Protein AF-A0A836WYG4-F1 (afdb_monomer_lite)

Sequence (163 aa):
AHMEAALPSGMEFEPRWDDALLALQGPAAAAVMARLAPGSEKLLFMTSQGSQIGGVACHVSRAGYTGEDGFEISIPSDAADAFARRLQVQERLTKQIADSLNEILQPIGVGVVIEALHLCMCMRGVAKQNSYTTTSAMLGSFKSDARTRSEFLSLIPPQGTRR

Secondary structure (DSSP, 8-state):
-TTGGGPPTT------TTEEEEEEESTTHHHHHHHHSTTGGGPPTT-EEEEEETTEEEEEEEE-SSSS-EEEEEEEHHHHHHHHHHH--HHHHHHHHHHHHHHHH--SEEEEEEEEE-HHHHSSSS--TT-EEEEEEEEEHHHH-HHHHHHHHHTSPPTT---

Structure (mmCIF, N/CA/C/O backbone):
data_AF-A0A836WYG4-F1
#
_entry.id   AF-A0A836WYG4-F1
#
loop_
_atom_site.group_PDB
_atom_site.id
_atom_site.type_symbol
_atom_site.label_atom_id
_atom_site.label_alt_id
_atom_site.label_comp_id
_atom_site.label_asym_id
_atom_site.label_entity_id
_atom_site.label_seq_id
_atom_site.pdbx_PDB_ins_code
_atom_site.Cartn_x
_atom_site.Cartn_y
_atom_site.Cartn_z
_atom_site.occupancy
_atom_site.B_iso_or_equiv
_atom_site.auth_seq_id
_atom_site.auth_comp_id
_atom_site.auth_asym_id
_atom_site.auth_atom_id
_atom_site.pdbx_PDB_model_num
ATOM 1 N N . ALA A 1 1 ? -18.060 -4.389 30.483 1.00 59.03 1 ALA A N 1
ATOM 2 C CA . ALA A 1 1 ? -16.722 -4.662 31.088 1.00 59.03 1 ALA A CA 1
ATOM 3 C C . ALA A 1 1 ? -16.307 -3.490 31.990 1.00 59.03 1 ALA A C 1
ATOM 5 O O . ALA A 1 1 ? -16.906 -2.436 31.859 1.00 59.03 1 ALA A O 1
ATOM 6 N N . HIS A 1 2 ? -15.329 -3.635 32.901 1.00 72.25 2 HIS A N 1
ATOM 7 C CA . HIS A 1 2 ? -14.935 -2.617 33.911 1.00 72.25 2 HIS A CA 1
ATOM 8 C C . HIS A 1 2 ? -14.829 -1.166 33.383 1.00 72.25 2 HIS A C 1
ATOM 10 O O . HIS A 1 2 ? -15.185 -0.236 34.097 1.00 72.25 2 HIS A O 1
ATOM 16 N N . MET A 1 3 ? -14.415 -0.984 32.124 1.00 64.50 3 MET A N 1
ATOM 17 C CA . MET A 1 3 ? -14.338 0.321 31.458 1.00 64.50 3 MET A CA 1
ATOM 18 C C . MET A 1 3 ? -15.695 1.006 31.255 1.00 64.50 3 MET A C 1
ATOM 20 O O . MET A 1 3 ? -15.809 2.178 31.581 1.00 64.50 3 MET A O 1
ATOM 24 N N . GLU A 1 4 ? -16.725 0.303 30.770 1.00 72.00 4 GLU A N 1
ATOM 25 C CA . GLU A 1 4 ? -18.062 0.888 30.536 1.00 72.00 4 GLU A CA 1
ATOM 26 C C . GLU A 1 4 ? -18.706 1.370 31.837 1.00 72.00 4 GLU A C 1
ATOM 28 O O . GLU A 1 4 ? -19.344 2.416 31.877 1.00 72.00 4 GLU A O 1
ATOM 33 N N . ALA A 1 5 ? -18.487 0.625 32.923 1.00 76.31 5 ALA A N 1
ATOM 34 C CA . ALA A 1 5 ? -18.986 0.970 34.250 1.00 76.31 5 ALA A CA 1
ATOM 35 C C . ALA A 1 5 ? -18.270 2.186 34.871 1.00 76.31 5 ALA A C 1
ATOM 37 O O . ALA A 1 5 ? -18.762 2.745 35.848 1.00 76.31 5 ALA A O 1
ATOM 38 N N . ALA A 1 6 ? -17.113 2.575 34.326 1.00 83.25 6 ALA A N 1
ATOM 39 C CA . ALA A 1 6 ? -16.296 3.691 34.794 1.00 83.25 6 ALA A CA 1
ATOM 40 C C . ALA A 1 6 ? -16.400 4.937 33.892 1.00 83.25 6 ALA A C 1
ATOM 42 O O . ALA A 1 6 ? -15.689 5.916 34.126 1.00 83.25 6 ALA A O 1
ATOM 43 N N . LEU A 1 7 ? -17.256 4.916 32.862 1.00 80.12 7 LEU A N 1
ATOM 44 C CA . LEU A 1 7 ? -17.426 6.056 31.962 1.00 80.12 7 LEU A CA 1
ATOM 45 C C . LEU A 1 7 ? -18.115 7.227 32.687 1.00 80.12 7 LEU A C 1
ATOM 47 O O . LEU A 1 7 ? -19.107 7.017 33.391 1.00 80.12 7 LEU A O 1
ATOM 51 N N . PRO A 1 8 ? -17.636 8.471 32.507 1.00 85.62 8 PRO A N 1
ATOM 52 C CA . PRO A 1 8 ? -18.334 9.659 32.988 1.00 85.62 8 PRO A CA 1
ATOM 53 C C . PRO A 1 8 ? -19.743 9.774 32.388 1.00 85.62 8 PRO A C 1
ATOM 55 O O . PRO A 1 8 ? -19.986 9.341 31.260 1.00 85.62 8 PRO A O 1
ATOM 58 N N . SER A 1 9 ? -20.672 10.420 33.101 1.00 84.44 9 SER A N 1
ATOM 59 C CA . SER A 1 9 ? -22.022 10.639 32.566 1.00 84.44 9 SER A CA 1
ATOM 60 C C . SER A 1 9 ? -21.971 11.453 31.268 1.00 84.44 9 SER A C 1
ATOM 62 O O . SER A 1 9 ? -21.366 12.526 31.245 1.00 84.44 9 SER A O 1
ATOM 64 N N . GLY A 1 10 ? -22.640 10.971 30.220 1.00 83.25 10 GLY A N 1
ATOM 65 C CA . GLY A 1 10 ? -22.656 11.609 28.898 1.00 83.25 10 GLY A CA 1
ATOM 66 C C . GLY A 1 10 ? -21.581 11.101 27.933 1.00 83.25 10 GLY A C 1
ATOM 67 O O . GLY A 1 10 ? -21.493 11.609 26.820 1.00 83.25 10 GLY A O 1
ATOM 68 N N . MET A 1 11 ? -20.781 10.109 28.331 1.00 79.50 11 MET A N 1
ATOM 69 C CA . MET A 1 11 ? -19.877 9.395 27.434 1.00 79.50 11 MET A CA 1
ATOM 70 C C . MET A 1 11 ? -20.516 8.078 26.986 1.00 79.50 11 MET A C 1
ATOM 72 O O . MET A 1 11 ? -20.896 7.252 27.814 1.00 79.50 11 MET A O 1
ATOM 76 N N . GLU A 1 12 ? -20.611 7.882 25.674 1.00 78.56 12 GLU A N 1
ATOM 77 C CA . GLU A 1 12 ? -21.042 6.621 25.073 1.00 78.56 12 GLU A CA 1
ATOM 78 C C . GLU A 1 12 ? -19.825 5.788 24.669 1.00 78.56 12 GLU A C 1
ATOM 80 O O . GLU A 1 12 ? -18.824 6.312 24.177 1.00 78.56 12 GLU A O 1
ATOM 85 N N . PHE A 1 13 ? -19.915 4.478 24.883 1.00 79.88 13 PHE A N 1
ATOM 86 C CA . PHE A 1 13 ? -18.926 3.520 24.412 1.00 79.88 13 PHE A CA 1
ATOM 87 C C . PHE A 1 13 ? -19.544 2.693 23.296 1.00 79.88 13 PHE A C 1
ATOM 89 O O . PHE A 1 13 ? -20.483 1.934 23.521 1.00 79.88 13 PHE A O 1
ATOM 96 N N . GLU A 1 14 ? -19.010 2.865 22.091 1.00 78.50 14 GLU A N 1
ATOM 97 C CA . GLU A 1 14 ? -19.401 2.102 20.913 1.00 78.50 14 GLU A CA 1
ATOM 98 C C . GLU A 1 14 ? -18.290 1.088 20.594 1.00 78.50 14 GLU A C 1
ATOM 100 O O . GLU A 1 14 ? -17.263 1.448 20.010 1.00 78.50 14 GLU A O 1
ATOM 105 N N . PRO A 1 15 ? -18.443 -0.182 20.997 1.00 75.75 15 PRO A N 1
ATOM 106 C CA . PRO A 1 15 ? -17.480 -1.207 20.640 1.00 75.75 15 PRO A CA 1
ATOM 107 C C . PRO A 1 15 ? -17.527 -1.521 19.139 1.00 75.75 15 PRO A C 1
ATOM 109 O O . PRO A 1 15 ? -18.577 -1.860 18.601 1.00 75.75 15 PRO A O 1
ATOM 112 N N . ARG A 1 16 ? -16.363 -1.496 18.481 1.00 73.12 16 ARG A N 1
ATOM 113 C CA . ARG A 1 16 ? -16.189 -1.854 17.061 1.00 73.12 16 ARG A CA 1
ATOM 114 C C . ARG A 1 16 ? -15.306 -3.090 16.908 1.00 73.12 16 ARG A C 1
ATOM 116 O O . ARG A 1 16 ? -14.217 -3.037 16.347 1.00 73.12 16 ARG A O 1
ATOM 123 N N . TRP A 1 17 ? -15.750 -4.206 17.482 1.00 75.94 17 TRP A N 1
ATOM 124 C CA . TRP A 1 17 ? -14.970 -5.451 17.514 1.00 75.94 17 TRP A CA 1
ATOM 125 C C . TRP A 1 17 ? -14.848 -6.136 16.150 1.00 75.94 17 TRP A C 1
ATOM 127 O O . TRP A 1 17 ? -13.872 -6.846 15.909 1.00 75.94 17 TRP A O 1
ATOM 137 N N . ASP A 1 18 ? -15.822 -5.901 15.271 1.00 78.38 18 ASP A N 1
ATOM 138 C CA . ASP A 1 18 ? -15.918 -6.546 13.960 1.00 78.38 18 ASP A CA 1
ATOM 139 C C . ASP A 1 18 ? -15.225 -5.751 12.846 1.00 78.38 18 ASP A C 1
ATOM 141 O O . ASP A 1 18 ? -15.201 -6.192 11.694 1.00 78.38 18 ASP A O 1
ATOM 145 N N . ASP A 1 19 ? -14.633 -4.602 13.173 1.00 80.56 19 ASP A N 1
ATOM 146 C CA . ASP A 1 19 ? -13.860 -3.818 12.220 1.00 80.56 19 ASP A CA 1
ATOM 147 C C . ASP A 1 19 ? -12.451 -4.415 12.038 1.00 80.56 19 ASP A C 1
ATOM 149 O O . ASP A 1 19 ? -11.768 -4.868 12.964 1.00 80.56 19 ASP A O 1
ATOM 153 N N . ALA A 1 20 ? -11.968 -4.384 10.802 1.00 77.19 20 ALA A N 1
ATOM 154 C CA . ALA A 1 20 ? -10.558 -4.510 10.498 1.00 77.19 20 ALA A CA 1
ATOM 155 C C . ALA A 1 20 ? -9.870 -3.146 10.618 1.00 77.19 20 ALA A C 1
ATOM 157 O O . ALA A 1 20 ? -10.386 -2.134 10.152 1.00 77.19 20 ALA A O 1
ATOM 158 N N . LEU A 1 21 ? -8.660 -3.141 11.175 1.00 80.00 21 LEU A N 1
ATOM 159 C CA . LEU A 1 21 ? -7.808 -1.958 11.233 1.00 80.00 21 LEU A CA 1
ATOM 160 C C . LEU A 1 21 ? -6.705 -2.064 10.183 1.00 80.00 21 LEU A C 1
ATOM 162 O O . LEU A 1 21 ? -5.974 -3.057 10.139 1.00 80.00 21 LEU A O 1
ATOM 166 N N . LEU A 1 22 ? -6.572 -1.029 9.356 1.00 77.69 22 LEU A N 1
ATOM 167 C CA . LEU A 1 22 ? -5.450 -0.863 8.440 1.00 77.69 22 LEU A CA 1
ATOM 168 C C . LEU A 1 22 ? -4.634 0.366 8.831 1.00 77.69 22 LEU A C 1
ATOM 170 O O . LEU A 1 22 ? -5.182 1.456 8.957 1.00 77.69 22 LEU A O 1
ATOM 174 N N . ALA A 1 23 ? -3.320 0.198 8.954 1.00 82.44 23 ALA A N 1
ATOM 175 C CA . ALA A 1 23 ? -2.397 1.304 9.150 1.00 82.44 23 ALA A CA 1
ATOM 176 C C . ALA A 1 23 ? -1.778 1.736 7.813 1.00 82.44 23 ALA A C 1
ATOM 178 O O . ALA A 1 23 ? -1.302 0.909 7.034 1.00 82.44 23 ALA A O 1
ATOM 179 N N . LEU A 1 24 ? -1.755 3.042 7.572 1.00 77.3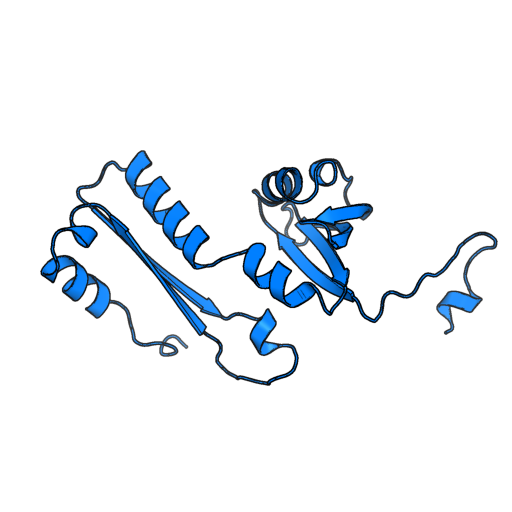8 24 LEU A N 1
ATOM 180 C CA . LEU A 1 24 ? -1.042 3.682 6.476 1.00 77.38 24 LEU A CA 1
ATOM 181 C C . LEU A 1 24 ? 0.005 4.621 7.072 1.00 77.38 24 LEU A C 1
ATOM 183 O O . LEU A 1 24 ? -0.358 5.601 7.713 1.00 77.38 24 LEU A O 1
ATOM 187 N N . GLN A 1 25 ? 1.288 4.338 6.857 1.00 80.19 25 GLN A N 1
ATOM 188 C CA . GLN A 1 25 ? 2.392 5.117 7.422 1.00 80.19 25 GLN A CA 1
ATOM 189 C C . GLN A 1 25 ? 3.354 5.627 6.352 1.00 80.19 25 GLN A C 1
ATOM 191 O O . GLN A 1 25 ? 3.505 5.018 5.289 1.00 80.19 25 GLN A O 1
ATOM 196 N N . GLY A 1 26 ? 4.007 6.743 6.664 1.00 76.12 26 GLY A N 1
ATOM 197 C CA . GLY A 1 26 ? 5.114 7.308 5.906 1.00 76.12 26 GLY A CA 1
ATOM 198 C C . GLY A 1 26 ? 4.848 8.734 5.421 1.00 76.12 26 GLY A C 1
ATOM 199 O O . GLY A 1 26 ? 3.723 9.239 5.491 1.00 76.12 26 GLY A O 1
ATOM 200 N N . PRO A 1 27 ? 5.862 9.393 4.839 1.00 75.25 27 PRO A N 1
ATOM 201 C CA . PRO A 1 27 ? 5.806 10.814 4.478 1.00 75.25 27 PRO A CA 1
ATOM 202 C C . PRO A 1 27 ? 4.737 11.155 3.425 1.00 75.25 27 PRO A C 1
ATOM 204 O O . PRO A 1 27 ? 4.338 12.308 3.292 1.00 75.25 27 PRO A O 1
ATOM 207 N N . ALA A 1 28 ? 4.242 10.163 2.678 1.00 79.94 28 ALA A N 1
ATOM 208 C CA . ALA A 1 28 ? 3.180 10.334 1.685 1.00 79.94 28 ALA A CA 1
ATOM 209 C C . ALA A 1 28 ? 1.767 10.006 2.212 1.00 79.94 28 ALA A C 1
ATOM 211 O O . ALA A 1 28 ? 0.796 10.139 1.459 1.00 79.94 28 ALA A O 1
ATOM 212 N N . ALA A 1 29 ? 1.625 9.565 3.468 1.00 80.88 29 ALA A N 1
ATOM 213 C CA . ALA A 1 29 ? 0.368 9.042 4.003 1.00 80.88 29 ALA A CA 1
ATOM 214 C C . ALA A 1 29 ? -0.770 10.073 3.935 1.00 80.88 29 ALA A C 1
ATOM 216 O O . ALA A 1 29 ? -1.852 9.763 3.434 1.00 80.88 29 ALA A O 1
ATOM 217 N N . ALA A 1 30 ? -0.507 11.329 4.309 1.00 85.81 30 ALA A N 1
ATOM 218 C CA . ALA A 1 30 ? -1.496 12.406 4.231 1.00 85.81 30 ALA A CA 1
ATOM 219 C C . ALA A 1 30 ? -1.996 12.647 2.793 1.00 85.81 30 ALA A C 1
ATOM 221 O O . ALA A 1 30 ? -3.195 12.789 2.562 1.00 85.81 30 ALA A O 1
ATOM 222 N N . ALA A 1 31 ? -1.103 12.611 1.798 1.00 81.06 31 ALA A N 1
ATOM 223 C CA . ALA A 1 31 ? -1.466 12.790 0.389 1.00 81.06 31 ALA A CA 1
ATOM 224 C C . ALA A 1 31 ? -2.267 11.604 -0.182 1.00 81.06 31 ALA A C 1
ATOM 226 O O . ALA A 1 31 ? -3.047 11.749 -1.127 1.00 81.06 31 ALA A O 1
ATOM 227 N N . VAL A 1 32 ? -2.065 10.396 0.345 1.00 81.25 32 VAL A N 1
ATOM 228 C CA . VAL A 1 32 ? -2.908 9.235 0.026 1.00 81.25 32 VAL A CA 1
ATOM 229 C C . VAL A 1 32 ? -4.287 9.398 0.663 1.00 81.25 32 VAL A C 1
ATOM 231 O O . VAL A 1 32 ? -5.288 9.232 -0.034 1.00 81.25 32 VAL A O 1
ATOM 234 N N . MET A 1 33 ? -4.356 9.808 1.931 1.00 86.88 33 MET A N 1
ATOM 235 C CA . MET A 1 33 ? -5.630 10.026 2.618 1.00 86.88 33 MET A CA 1
ATOM 236 C C . MET A 1 33 ? -6.454 11.146 1.995 1.00 86.88 33 MET A C 1
ATOM 238 O O . MET A 1 33 ? -7.642 10.945 1.785 1.00 86.88 33 MET A O 1
ATOM 242 N N . ALA A 1 34 ? -5.834 12.242 1.555 1.00 86.31 34 ALA A N 1
ATOM 243 C CA . ALA A 1 34 ? -6.527 13.314 0.836 1.00 86.31 34 ALA A CA 1
ATOM 244 C C . ALA A 1 34 ? -7.265 12.822 -0.427 1.00 86.31 34 ALA A C 1
ATOM 246 O O . ALA A 1 34 ? -8.255 13.417 -0.846 1.00 86.31 34 ALA A O 1
ATOM 247 N N . ARG A 1 35 ? -6.789 11.728 -1.042 1.00 81.81 35 ARG A N 1
ATOM 248 C CA . ARG A 1 35 ? -7.414 11.102 -2.218 1.00 81.81 35 ARG A CA 1
ATOM 249 C C . ARG A 1 35 ? -8.470 10.066 -1.851 1.00 81.81 35 ARG A C 1
ATOM 251 O O . ARG A 1 35 ? -9.463 9.947 -2.560 1.00 81.81 35 ARG A O 1
ATOM 258 N N . LEU A 1 36 ? -8.234 9.281 -0.801 1.00 81.62 36 LEU A N 1
ATOM 259 C CA . LEU A 1 36 ? -9.104 8.163 -0.422 1.00 81.62 36 LEU A CA 1
ATOM 260 C C . LEU A 1 36 ? -10.265 8.584 0.478 1.00 81.62 36 LEU A C 1
ATOM 262 O O . LEU A 1 36 ? -11.362 8.059 0.325 1.00 81.62 36 LEU A O 1
ATOM 266 N N . ALA A 1 37 ? -10.004 9.516 1.387 1.00 87.25 37 ALA A N 1
ATOM 267 C CA . ALA A 1 37 ? -10.911 10.051 2.391 1.00 87.25 37 ALA A CA 1
ATOM 268 C C . ALA A 1 37 ? -10.647 11.563 2.546 1.00 87.25 37 ALA A C 1
ATOM 270 O O . ALA A 1 37 ? -9.982 11.979 3.502 1.00 87.25 37 ALA A O 1
ATOM 271 N N . PRO A 1 38 ? -11.120 12.394 1.598 1.00 89.56 38 PRO A N 1
ATOM 272 C CA . PRO A 1 38 ? -10.876 13.833 1.621 1.00 89.56 38 PRO A CA 1
ATOM 273 C C . PRO A 1 38 ? -11.304 14.478 2.945 1.00 89.56 38 PRO A C 1
ATOM 275 O O . PRO A 1 38 ? -12.392 14.213 3.456 1.00 89.56 38 PRO A O 1
ATOM 278 N N . GLY A 1 39 ? -10.451 15.340 3.492 1.00 90.81 39 GLY A N 1
ATOM 279 C CA . GLY A 1 39 ? -10.620 15.980 4.794 1.00 90.81 39 GLY A CA 1
ATOM 280 C C . GLY A 1 39 ? -9.888 15.256 5.925 1.00 90.81 39 GLY A C 1
ATOM 281 O O . GLY A 1 39 ? -9.499 15.907 6.894 1.00 90.81 39 GLY A O 1
ATOM 282 N N . SER A 1 40 ? -9.634 13.947 5.809 1.00 91.31 40 SER A N 1
ATOM 283 C CA . SER A 1 40 ? -8.906 13.195 6.839 1.00 91.31 40 SER A CA 1
ATOM 284 C C . SER A 1 40 ? -7.436 13.598 6.942 1.00 91.31 40 SER A C 1
ATOM 286 O O . SER A 1 40 ? -6.858 13.497 8.016 1.00 91.31 40 SER A O 1
ATOM 288 N N . GLU A 1 41 ? -6.833 14.143 5.882 1.00 90.69 41 GLU A N 1
ATOM 289 C CA . GLU A 1 41 ? -5.462 14.673 5.906 1.00 90.69 41 GLU A CA 1
ATOM 290 C C . GLU A 1 41 ? -5.275 15.852 6.877 1.00 90.69 41 GLU A C 1
ATOM 292 O O . GLU A 1 41 ? -4.151 16.161 7.278 1.00 90.69 41 GLU A O 1
ATOM 297 N N . LYS A 1 42 ? -6.376 16.510 7.262 1.00 92.12 42 LYS A N 1
ATOM 298 C CA . LYS A 1 42 ? -6.392 17.664 8.173 1.00 92.12 42 LYS A CA 1
ATOM 299 C C . LYS A 1 42 ? -6.590 17.275 9.633 1.00 92.12 42 LYS A C 1
ATOM 301 O O . LYS A 1 42 ? -6.576 18.160 10.486 1.00 92.12 42 LYS A O 1
ATOM 306 N N . LEU A 1 43 ? -6.793 15.988 9.926 1.00 93.06 43 LEU A N 1
ATOM 307 C CA . LEU A 1 43 ? -6.897 15.509 11.300 1.00 93.06 43 LEU A CA 1
ATOM 308 C C . LEU A 1 43 ? -5.660 15.933 12.094 1.00 93.06 43 LEU A C 1
ATOM 310 O O . LEU A 1 43 ? -4.538 15.914 11.582 1.00 93.06 43 LEU A O 1
ATOM 314 N N . LEU A 1 44 ? -5.871 16.325 13.345 1.00 90.75 44 LEU A N 1
ATOM 315 C CA . LEU A 1 44 ? -4.781 16.549 14.282 1.00 90.75 44 LEU A CA 1
ATOM 316 C C . LEU A 1 44 ? -4.288 15.192 14.790 1.00 90.75 44 LEU A C 1
ATOM 318 O O . LEU A 1 44 ? -4.990 14.185 14.712 1.00 90.75 44 LEU A O 1
ATOM 322 N N . PHE A 1 45 ? -3.058 15.152 15.294 1.00 88.69 45 PHE A N 1
ATOM 323 C CA . PHE A 1 45 ? -2.512 13.926 15.867 1.00 88.69 45 PHE A CA 1
ATOM 324 C C . PHE A 1 45 ? -3.423 13.399 16.987 1.00 88.69 45 PHE A C 1
ATOM 326 O O . PHE A 1 45 ? -3.855 14.170 17.843 1.00 88.69 45 PHE A O 1
ATOM 333 N N . MET A 1 46 ? -3.710 12.094 16.967 1.00 88.25 46 MET A N 1
ATOM 334 C CA . MET A 1 46 ? -4.614 11.401 17.895 1.00 88.25 46 MET A CA 1
ATOM 335 C C . MET A 1 46 ? -6.076 11.8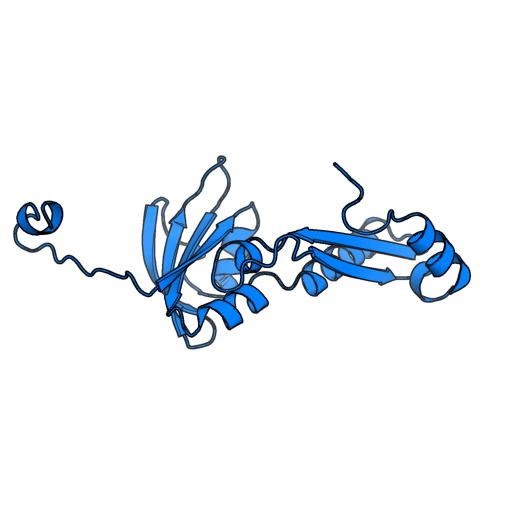66 17.838 1.00 88.25 46 MET A C 1
ATOM 337 O O . MET A 1 46 ? -6.844 11.600 18.764 1.00 88.25 46 MET A O 1
ATOM 341 N N . THR A 1 47 ? -6.496 12.520 16.751 1.00 91.25 47 THR A N 1
ATOM 342 C CA . THR A 1 47 ? -7.917 12.754 16.477 1.00 91.25 47 THR A CA 1
ATOM 343 C C . THR A 1 47 ? -8.429 11.821 15.394 1.00 91.25 47 THR A C 1
ATOM 345 O O . THR A 1 47 ? -7.670 11.256 14.601 1.00 91.25 47 THR A O 1
ATOM 348 N N . SER A 1 48 ? -9.744 11.622 15.389 1.00 92.44 48 SER A N 1
ATOM 349 C CA . SER A 1 48 ? -10.402 10.722 14.455 1.00 92.44 48 SER A CA 1
ATOM 350 C C . SER A 1 48 ? -11.735 11.277 13.978 1.00 92.44 48 SER A C 1
ATOM 352 O O . SER A 1 48 ? -12.319 12.150 14.620 1.00 92.44 48 SER A O 1
ATOM 354 N N . GLN A 1 49 ? -12.193 10.790 12.832 1.00 92.75 49 GLN A N 1
ATOM 355 C CA . GLN A 1 49 ? -13.480 11.144 12.254 1.00 92.75 49 GLN A CA 1
ATOM 356 C C . GLN A 1 49 ? -14.058 9.981 11.450 1.00 92.75 49 GLN A C 1
ATOM 358 O O . GLN A 1 49 ? -13.320 9.175 10.876 1.00 92.75 49 GLN A O 1
ATOM 363 N N . GLY A 1 50 ? -15.384 9.958 11.336 1.00 92.56 50 GLY A N 1
ATOM 364 C CA . GLY A 1 50 ? -16.055 9.139 10.335 1.00 92.56 50 GLY A CA 1
ATOM 365 C C . GLY A 1 50 ? -15.716 9.627 8.925 1.00 92.56 50 GLY A C 1
ATOM 366 O O . GLY A 1 50 ? -15.584 10.827 8.677 1.00 92.56 50 GLY A O 1
ATOM 367 N N . SER A 1 51 ? -15.562 8.698 7.991 1.00 90.81 51 SER A N 1
ATOM 368 C CA . SER A 1 51 ? -15.255 8.988 6.594 1.00 90.81 51 SER A CA 1
ATOM 369 C C . SER A 1 51 ? -15.861 7.939 5.663 1.00 90.81 51 SER A C 1
ATOM 371 O O . SER A 1 51 ? -16.392 6.919 6.100 1.00 90.81 51 SER A O 1
ATOM 373 N N . GLN A 1 52 ? -15.786 8.188 4.358 1.00 85.88 52 GLN A N 1
ATOM 374 C CA . GLN A 1 52 ? -16.124 7.202 3.340 1.00 85.88 52 GLN A CA 1
ATOM 375 C C . GLN A 1 52 ? -14.943 7.008 2.409 1.00 85.88 52 GLN A C 1
ATOM 377 O O . GLN A 1 52 ? -14.405 7.973 1.870 1.00 85.88 52 GLN A O 1
ATOM 382 N N . ILE A 1 53 ? -14.577 5.754 2.175 1.00 80.31 53 ILE A N 1
ATOM 383 C CA . ILE A 1 53 ? -13.539 5.396 1.214 1.00 80.31 53 ILE A CA 1
ATOM 384 C C . ILE A 1 53 ? -14.177 4.436 0.213 1.00 80.31 53 ILE A C 1
ATOM 386 O O . ILE A 1 53 ? -14.715 3.397 0.578 1.00 80.31 53 ILE A O 1
ATOM 390 N N . GLY A 1 54 ? -14.195 4.797 -1.070 1.00 76.31 54 GLY A N 1
ATOM 391 C CA . GLY A 1 54 ? -14.797 3.946 -2.105 1.00 76.31 54 GLY A CA 1
ATOM 392 C C . GLY A 1 54 ? -16.253 3.524 -1.832 1.00 76.31 54 GLY A C 1
ATOM 393 O O . GLY A 1 54 ? -16.635 2.427 -2.228 1.00 76.31 54 GLY A O 1
ATOM 394 N N . GLY A 1 55 ? -17.036 4.363 -1.140 1.00 78.50 55 GLY A N 1
ATOM 395 C CA . GLY A 1 55 ? -18.438 4.102 -0.784 1.00 78.50 55 GLY A CA 1
ATOM 396 C C . GLY A 1 55 ? -18.656 3.264 0.482 1.00 78.50 55 GLY A C 1
ATOM 397 O O . GLY A 1 55 ? -19.802 3.035 0.854 1.00 78.50 55 GLY A O 1
ATOM 398 N N . VAL A 1 56 ? -17.591 2.827 1.157 1.00 82.25 56 VAL A N 1
ATOM 399 C CA . VAL A 1 56 ? -17.676 2.116 2.440 1.00 82.25 56 VAL A CA 1
ATOM 400 C C . VAL A 1 56 ? -17.478 3.110 3.576 1.00 82.25 56 VAL A C 1
ATOM 402 O O . VAL A 1 56 ? -16.551 3.923 3.535 1.00 82.25 56 VAL A O 1
ATOM 405 N N . ALA A 1 57 ? -18.362 3.053 4.573 1.00 88.00 57 ALA A N 1
ATOM 406 C CA . ALA A 1 57 ? -18.240 3.838 5.792 1.00 88.00 57 ALA A CA 1
ATOM 407 C C . ALA A 1 57 ? -17.067 3.311 6.625 1.00 88.00 57 ALA A C 1
ATOM 409 O O . ALA A 1 57 ? -17.042 2.141 7.000 1.00 88.00 57 ALA A O 1
ATOM 410 N N . CYS A 1 58 ? -16.106 4.184 6.903 1.00 88.38 58 CYS A N 1
ATOM 411 C CA . CYS A 1 58 ? -14.897 3.875 7.652 1.00 88.38 58 CYS A CA 1
ATOM 412 C C . CYS A 1 58 ? -14.706 4.899 8.772 1.00 88.38 58 CYS A C 1
ATOM 414 O O . CYS A 1 58 ? -15.210 6.020 8.699 1.00 88.38 58 CYS A O 1
ATOM 416 N N . HIS A 1 59 ? -13.907 4.554 9.775 1.00 91.38 59 HIS A N 1
ATOM 417 C CA . HIS A 1 59 ? -13.410 5.517 10.757 1.00 91.38 59 HIS A CA 1
ATOM 418 C C . HIS A 1 59 ? -11.927 5.751 10.514 1.00 91.38 59 HIS A C 1
ATOM 420 O O . HIS A 1 59 ? -11.178 4.792 10.362 1.00 91.38 59 HIS A O 1
ATOM 426 N N . VAL A 1 60 ? -11.492 7.004 10.445 1.00 91.75 60 VAL A N 1
ATOM 427 C CA . VAL A 1 60 ? -10.087 7.347 10.198 1.00 91.75 60 VAL A CA 1
ATOM 428 C C . VAL A 1 60 ? -9.539 8.090 11.401 1.00 91.75 60 VAL A C 1
ATOM 430 O O . VAL A 1 60 ? -10.123 9.087 11.817 1.00 91.75 60 VAL A O 1
ATOM 433 N N . SER A 1 61 ? -8.404 7.644 11.928 1.00 92.62 61 SER A N 1
ATOM 434 C CA . SER A 1 61 ? -7.611 8.378 12.913 1.00 92.62 61 SER A CA 1
ATOM 435 C C . SER A 1 61 ? -6.290 8.822 12.293 1.00 92.62 61 SER A C 1
ATOM 437 O O . SER A 1 61 ? -5.751 8.150 11.409 1.00 92.62 61 SER A O 1
ATOM 439 N N . ARG A 1 62 ? -5.750 9.958 12.747 1.00 90.81 62 ARG A N 1
ATOM 440 C CA . ARG A 1 62 ? -4.344 10.290 12.494 1.00 90.81 62 ARG A CA 1
ATOM 441 C C . ARG A 1 62 ? -3.509 9.765 13.649 1.00 90.81 62 ARG A C 1
ATOM 443 O O . ARG A 1 62 ? -3.667 10.195 14.790 1.00 90.81 62 ARG A O 1
ATOM 450 N N . ALA A 1 63 ? -2.611 8.855 13.318 1.00 83.06 63 ALA A N 1
ATOM 451 C CA . ALA A 1 63 ? -1.680 8.212 14.228 1.00 83.06 63 ALA A CA 1
ATOM 452 C C . ALA A 1 63 ? -0.245 8.419 13.719 1.00 83.06 63 ALA A C 1
ATOM 454 O O . ALA A 1 63 ? -0.005 9.123 12.745 1.00 83.06 63 ALA A O 1
ATOM 455 N N . GLY A 1 64 ? 0.748 7.836 14.376 1.00 70.12 64 GLY A N 1
ATOM 456 C CA . GLY A 1 64 ? 2.135 7.975 13.943 1.00 70.12 64 GLY A CA 1
ATOM 457 C C . GLY A 1 64 ? 3.065 7.327 14.945 1.00 70.12 64 GLY A C 1
ATOM 458 O O . GLY A 1 64 ? 3.149 7.760 16.091 1.00 70.12 64 GLY A O 1
ATOM 459 N N . TYR A 1 65 ? 3.758 6.282 14.512 1.00 58.84 65 TYR A N 1
ATOM 460 C CA . TYR A 1 65 ? 4.738 5.566 15.317 1.00 58.84 65 TYR A CA 1
ATOM 461 C C . TYR A 1 65 ? 6.020 5.542 14.507 1.00 58.84 65 TYR A C 1
ATOM 463 O O . TYR A 1 65 ? 6.134 4.655 13.679 1.00 58.84 65 TYR A O 1
ATOM 471 N N . THR A 1 66 ? 6.886 6.548 14.706 1.00 53.28 66 THR A N 1
ATOM 472 C CA . THR A 1 66 ? 8.275 6.711 14.180 1.00 53.28 66 THR A CA 1
ATOM 473 C C . THR A 1 66 ? 8.658 8.183 13.959 1.00 53.28 66 THR A C 1
ATOM 475 O O . THR A 1 66 ? 9.784 8.462 13.559 1.00 53.28 66 THR A O 1
ATOM 478 N N . GLY A 1 67 ? 7.764 9.140 14.237 1.00 62.19 67 GLY A N 1
ATOM 479 C CA . GLY A 1 67 ? 7.994 10.562 13.939 1.00 62.19 67 GLY A CA 1
ATOM 480 C C . GLY A 1 67 ? 7.577 10.967 12.521 1.00 62.19 67 GLY A C 1
ATOM 481 O O . GLY A 1 67 ? 7.762 12.118 12.138 1.00 62.19 67 GLY A O 1
ATOM 482 N N . GLU A 1 68 ? 6.984 10.039 11.768 1.00 66.81 68 GLU A N 1
ATOM 483 C CA . GLU A 1 68 ? 6.359 10.278 10.468 1.00 66.81 68 GLU A CA 1
ATOM 484 C C . GLU A 1 68 ? 4.825 10.275 10.574 1.00 66.81 68 GLU A C 1
ATOM 486 O O . GLU A 1 68 ? 4.251 9.795 11.557 1.00 66.81 68 GLU A O 1
ATOM 491 N N . ASP A 1 69 ? 4.157 10.799 9.543 1.00 72.50 69 ASP A N 1
ATOM 492 C CA . ASP A 1 69 ? 2.698 10.779 9.451 1.00 72.50 69 ASP A CA 1
ATOM 493 C C . ASP A 1 69 ? 2.153 9.350 9.326 1.00 72.50 69 ASP A C 1
ATOM 495 O O . ASP A 1 69 ? 2.670 8.517 8.574 1.00 72.50 69 ASP A O 1
ATOM 499 N N . GLY A 1 70 ? 1.057 9.085 10.034 1.00 83.88 70 GLY A N 1
ATOM 500 C CA . GLY A 1 70 ? 0.349 7.818 10.000 1.00 83.88 70 GLY A CA 1
ATOM 501 C C . GLY A 1 70 ? -1.162 7.995 10.102 1.00 83.88 70 GLY A C 1
ATOM 502 O O . GLY A 1 70 ? -1.682 8.975 10.632 1.00 83.88 70 GLY A O 1
ATOM 503 N N . PHE A 1 71 ? -1.895 7.027 9.577 1.00 88.12 71 PHE A N 1
ATOM 504 C CA . PHE A 1 71 ? -3.343 6.965 9.695 1.00 88.12 71 PHE A CA 1
ATOM 505 C C . PHE A 1 71 ? -3.758 5.540 10.006 1.00 88.12 71 PHE A C 1
ATOM 507 O O . PHE A 1 71 ? -3.210 4.599 9.429 1.00 88.12 71 PHE A O 1
ATOM 514 N N . GLU A 1 72 ? -4.736 5.382 10.887 1.00 88.62 72 GLU A N 1
ATOM 515 C CA . GLU A 1 72 ? -5.418 4.108 11.077 1.00 88.62 72 GLU A CA 1
ATOM 516 C C . GLU A 1 72 ? -6.814 4.229 10.482 1.00 88.62 72 GLU A C 1
ATOM 518 O O . GLU A 1 72 ? -7.484 5.256 10.606 1.00 88.62 72 GLU A O 1
ATOM 523 N N . ILE A 1 73 ? -7.236 3.182 9.790 1.00 87.12 73 ILE A N 1
ATOM 524 C CA . ILE A 1 73 ? -8.518 3.120 9.106 1.00 87.12 73 ILE A CA 1
ATOM 525 C C . ILE A 1 73 ? -9.254 1.906 9.664 1.00 87.12 73 ILE A C 1
ATOM 527 O O . ILE A 1 73 ? -8.848 0.771 9.413 1.00 87.12 73 ILE A O 1
ATOM 531 N N . SER A 1 74 ? -10.319 2.159 10.419 1.00 88.44 74 SER A N 1
ATOM 532 C CA . SER A 1 74 ? -11.307 1.162 10.834 1.00 88.44 74 SER A CA 1
ATOM 533 C C . SER A 1 74 ? -12.266 0.921 9.678 1.00 88.44 74 SER A C 1
ATOM 535 O O . SER A 1 74 ? -12.867 1.868 9.160 1.00 88.44 74 SER A O 1
ATOM 537 N N . ILE A 1 75 ? -12.364 -0.326 9.237 1.00 81.75 75 ILE A N 1
ATOM 538 C CA . ILE A 1 75 ? -13.111 -0.748 8.052 1.00 81.75 75 ILE A CA 1
ATOM 539 C C . ILE A 1 75 ? -13.980 -1.939 8.459 1.00 81.75 75 ILE A C 1
ATOM 541 O O . ILE A 1 75 ? -13.442 -2.858 9.075 1.00 81.75 75 ILE A O 1
ATOM 545 N N . PRO A 1 76 ? -15.262 -2.000 8.071 1.00 79.50 76 PRO A N 1
ATOM 546 C CA . PRO A 1 76 ? -16.066 -3.206 8.239 1.00 79.50 76 PRO A CA 1
ATOM 547 C C . PRO A 1 76 ? -15.339 -4.448 7.696 1.00 79.50 76 PRO A C 1
ATOM 549 O O . PRO A 1 76 ? -14.750 -4.413 6.609 1.00 79.50 76 PRO A O 1
ATOM 552 N N . SER A 1 77 ? -15.320 -5.540 8.464 1.00 71.75 77 SER A N 1
ATOM 553 C CA . SER A 1 77 ? -14.517 -6.734 8.142 1.00 71.75 77 SER A CA 1
ATOM 554 C C . SER A 1 77 ? -14.832 -7.359 6.780 1.00 71.75 77 SER A C 1
ATOM 556 O O . SER A 1 77 ? -13.926 -7.882 6.132 1.00 71.75 77 SER A O 1
ATOM 558 N N . ASP A 1 78 ? -16.073 -7.265 6.310 1.00 74.19 78 ASP A N 1
ATOM 559 C CA . ASP A 1 78 ? -16.519 -7.747 4.998 1.00 74.19 78 ASP A CA 1
ATOM 560 C C . ASP A 1 78 ? -15.967 -6.923 3.816 1.00 74.19 78 ASP A C 1
ATOM 562 O O . ASP A 1 78 ? -15.791 -7.444 2.713 1.00 74.19 78 ASP A O 1
ATOM 566 N N . ALA A 1 79 ? -15.629 -5.652 4.045 1.00 65.75 79 ALA A N 1
ATOM 567 C CA . ALA A 1 79 ? -15.028 -4.751 3.063 1.00 65.75 79 ALA A CA 1
ATOM 568 C C . ALA A 1 79 ? -13.492 -4.676 3.155 1.00 65.75 79 ALA A C 1
ATOM 570 O O . ALA A 1 79 ? -12.828 -4.212 2.217 1.00 65.75 79 ALA A O 1
ATOM 571 N N . ALA A 1 80 ? -12.917 -5.143 4.264 1.00 61.75 80 ALA A N 1
ATOM 572 C CA . ALA A 1 80 ? -11.497 -5.025 4.580 1.00 61.75 80 ALA A CA 1
ATOM 573 C C . ALA A 1 80 ? -10.576 -5.629 3.508 1.00 61.75 80 ALA A C 1
ATOM 575 O O . ALA A 1 80 ? -9.578 -5.012 3.129 1.00 61.75 80 ALA A O 1
ATOM 576 N N . ASP A 1 81 ? -10.928 -6.792 2.958 1.00 59.72 81 ASP A N 1
ATOM 577 C CA . ASP A 1 81 ? -10.117 -7.481 1.946 1.00 59.72 81 ASP A CA 1
ATOM 578 C C . ASP A 1 81 ? -10.004 -6.682 0.642 1.00 59.72 81 ASP A C 1
ATOM 580 O O . ASP A 1 81 ? -8.929 -6.579 0.042 1.00 59.72 81 ASP A O 1
ATOM 584 N N . ALA A 1 82 ? -11.106 -6.074 0.197 1.00 60.75 82 ALA A N 1
ATOM 585 C CA . ALA A 1 82 ? -11.115 -5.231 -0.995 1.00 60.75 82 ALA A CA 1
ATOM 586 C C . ALA A 1 82 ? -10.295 -3.949 -0.780 1.00 60.75 82 ALA A C 1
ATOM 588 O O . ALA A 1 82 ? -9.645 -3.453 -1.705 1.00 60.75 82 ALA A O 1
ATOM 589 N N . PHE A 1 83 ? -10.298 -3.429 0.445 1.00 60.41 83 PHE A N 1
ATOM 590 C CA . PHE A 1 83 ? -9.530 -2.261 0.854 1.00 60.41 83 PHE A CA 1
ATOM 591 C C . PHE A 1 83 ? -8.038 -2.531 0.953 1.00 60.41 83 PHE A C 1
ATOM 593 O O . PHE A 1 83 ? -7.258 -1.789 0.362 1.00 60.41 83 PHE A O 1
ATOM 600 N N . ALA A 1 84 ? -7.637 -3.608 1.627 1.00 58.78 84 ALA A N 1
ATOM 601 C CA . ALA A 1 84 ? -6.242 -4.015 1.738 1.00 58.78 84 ALA A CA 1
ATOM 602 C C . ALA A 1 84 ? -5.615 -4.222 0.349 1.00 58.78 84 ALA A C 1
ATOM 604 O O . ALA A 1 84 ? -4.490 -3.793 0.103 1.00 58.78 84 ALA A O 1
ATOM 605 N N . ARG A 1 85 ? -6.381 -4.782 -0.599 1.00 60.19 85 ARG A N 1
ATOM 606 C CA . ARG A 1 85 ? -5.965 -4.910 -2.005 1.00 60.19 85 ARG A CA 1
ATOM 607 C C . ARG A 1 85 ? -5.829 -3.565 -2.721 1.00 60.19 85 ARG A C 1
ATOM 609 O O . ARG A 1 85 ? -4.993 -3.443 -3.604 1.00 60.19 85 ARG A O 1
ATOM 616 N N . ARG A 1 86 ? -6.643 -2.559 -2.384 1.00 56.12 86 ARG A N 1
ATOM 617 C CA . ARG A 1 86 ? -6.645 -1.231 -3.033 1.00 56.12 86 ARG A CA 1
ATOM 618 C C . ARG A 1 86 ? -5.624 -0.254 -2.445 1.00 56.12 86 ARG A C 1
ATOM 620 O O . ARG A 1 86 ? -5.110 0.581 -3.193 1.00 56.12 86 ARG A O 1
ATOM 627 N N . LEU A 1 87 ? -5.359 -0.343 -1.140 1.00 53.06 87 LEU A N 1
ATOM 628 C CA . LEU A 1 87 ? -4.540 0.603 -0.375 1.00 53.06 87 LEU A CA 1
ATOM 629 C C . LEU A 1 87 ? -3.030 0.431 -0.589 1.00 53.06 87 LEU A C 1
ATOM 631 O O . LEU A 1 87 ? -2.311 1.417 -0.481 1.00 53.06 87 LEU A O 1
ATOM 635 N N . GLN A 1 88 ? -2.560 -0.737 -1.034 1.00 56.47 88 GLN A N 1
ATOM 636 C CA . GLN A 1 88 ? -1.256 -0.914 -1.690 1.00 56.47 88 GLN A CA 1
ATOM 637 C C . GLN A 1 88 ? -1.358 -2.089 -2.674 1.00 56.47 88 GLN A C 1
ATOM 639 O O . GLN A 1 88 ? -1.231 -3.251 -2.297 1.00 56.47 88 GLN A O 1
ATOM 644 N N . VAL A 1 89 ? -1.591 -1.790 -3.954 1.00 70.44 89 VAL A N 1
ATOM 645 C CA . VAL A 1 89 ? -1.374 -2.769 -5.028 1.00 70.44 89 VAL A CA 1
ATOM 646 C C . VAL A 1 89 ? 0.136 -2.792 -5.256 1.00 70.44 89 VAL A C 1
ATOM 648 O O . VAL A 1 89 ? 0.681 -1.811 -5.772 1.00 70.44 89 VAL A O 1
ATOM 651 N N . GLN A 1 90 ? 0.823 -3.857 -4.843 1.00 72.06 90 GLN A N 1
ATOM 652 C CA . GLN A 1 90 ? 2.280 -3.979 -4.966 1.00 72.06 90 GLN A CA 1
ATOM 653 C C . GLN A 1 90 ? 2.743 -3.726 -6.417 1.00 72.06 90 GLN A C 1
ATOM 655 O O . GLN A 1 90 ? 3.789 -3.124 -6.662 1.00 72.06 90 GLN A O 1
ATOM 660 N N . GLU A 1 91 ? 1.905 -4.071 -7.394 1.00 76.50 91 GLU A N 1
ATOM 661 C CA . GLU A 1 91 ? 2.082 -3.828 -8.823 1.00 76.50 91 GLU A CA 1
ATOM 662 C C . GLU A 1 91 ? 2.127 -2.327 -9.154 1.00 76.50 91 GLU A C 1
ATOM 664 O O . GLU A 1 91 ? 2.946 -1.891 -9.965 1.00 76.50 91 GLU A O 1
ATOM 669 N N . ARG A 1 92 ? 1.288 -1.511 -8.501 1.00 76.44 92 ARG A N 1
ATOM 670 C CA . ARG A 1 92 ? 1.269 -0.052 -8.684 1.00 76.44 92 ARG A CA 1
ATOM 671 C C . ARG A 1 92 ? 2.524 0.586 -8.100 1.00 76.44 92 ARG A C 1
ATOM 673 O O . ARG A 1 92 ? 3.133 1.407 -8.779 1.00 76.44 92 ARG A O 1
ATOM 680 N N . LEU A 1 93 ? 2.927 0.180 -6.896 1.00 70.06 93 LEU A N 1
ATOM 681 C CA . LEU A 1 93 ? 4.157 0.658 -6.260 1.00 70.06 93 LEU A CA 1
ATOM 682 C C . LEU A 1 93 ? 5.385 0.356 -7.129 1.00 70.06 93 LEU A C 1
ATOM 684 O O . LEU A 1 93 ? 6.195 1.237 -7.407 1.00 70.06 93 LEU A O 1
ATOM 688 N N . THR A 1 94 ? 5.471 -0.880 -7.622 1.00 76.19 94 THR A N 1
ATOM 689 C CA . THR A 1 94 ? 6.559 -1.332 -8.503 1.00 76.19 94 THR A CA 1
ATOM 690 C C . THR A 1 94 ? 6.655 -0.472 -9.759 1.00 76.19 94 THR A C 1
ATOM 692 O O . THR A 1 94 ? 7.745 -0.057 -10.151 1.00 76.19 94 THR A O 1
ATOM 695 N N . LYS A 1 95 ? 5.507 -0.161 -10.371 1.00 81.88 95 LYS A N 1
ATOM 696 C CA . LYS A 1 95 ? 5.448 0.695 -11.554 1.00 81.88 95 LYS A CA 1
ATOM 697 C C . LYS A 1 95 ? 5.837 2.143 -11.252 1.00 81.88 95 LYS A C 1
ATOM 699 O O . LYS A 1 95 ? 6.624 2.705 -11.998 1.00 81.88 95 LYS A O 1
ATOM 704 N N . GLN A 1 96 ? 5.346 2.722 -10.157 1.00 66.12 96 GLN A N 1
ATOM 705 C CA . GLN A 1 96 ? 5.682 4.098 -9.777 1.00 66.12 96 GLN A CA 1
ATOM 706 C C . GLN A 1 96 ? 7.182 4.281 -9.536 1.00 66.12 96 GLN A C 1
ATOM 708 O O . GLN A 1 96 ? 7.743 5.285 -9.955 1.00 66.12 96 GLN A O 1
ATOM 713 N N . ILE A 1 97 ? 7.848 3.303 -8.914 1.00 60.81 97 ILE A N 1
ATOM 714 C CA . ILE A 1 97 ? 9.307 3.340 -8.746 1.00 60.81 97 ILE A CA 1
ATOM 715 C C . ILE A 1 97 ? 10.005 3.305 -10.109 1.00 60.81 97 ILE A C 1
ATOM 717 O O . ILE A 1 97 ? 10.918 4.094 -10.344 1.00 60.81 97 ILE A O 1
ATOM 721 N N . ALA A 1 98 ? 9.568 2.427 -11.017 1.00 68.44 98 ALA A N 1
ATOM 722 C CA . ALA A 1 98 ? 10.158 2.333 -12.349 1.00 68.44 98 ALA A CA 1
ATOM 723 C C . ALA A 1 98 ? 9.978 3.628 -13.158 1.00 68.44 98 ALA A C 1
ATOM 725 O O . ALA A 1 98 ? 10.945 4.115 -13.742 1.00 68.44 98 ALA A O 1
ATOM 726 N N . ASP A 1 99 ? 8.769 4.195 -13.152 1.00 71.00 99 ASP A N 1
ATOM 727 C CA . ASP A 1 99 ? 8.439 5.432 -13.864 1.00 71.00 99 ASP A CA 1
ATOM 728 C C . ASP A 1 99 ? 9.260 6.614 -13.301 1.00 71.00 99 ASP A C 1
ATOM 730 O O . ASP A 1 99 ? 9.921 7.312 -14.068 1.00 71.00 99 ASP A O 1
ATOM 734 N N . SER A 1 100 ? 9.351 6.763 -11.971 1.00 52.75 100 SER A N 1
ATOM 735 C CA . SER A 1 100 ? 10.167 7.809 -11.327 1.00 52.75 100 SER A CA 1
ATOM 736 C C . SER A 1 100 ? 11.662 7.687 -11.640 1.00 52.75 100 SER A C 1
ATOM 738 O O . SER A 1 100 ? 12.319 8.686 -11.932 1.00 52.75 100 SER A O 1
ATOM 740 N N . LEU A 1 101 ? 12.227 6.472 -11.596 1.00 57.34 101 LEU A N 1
ATOM 741 C CA . LEU A 1 101 ? 13.633 6.245 -11.957 1.00 57.34 101 LEU A CA 1
ATOM 742 C C . LEU A 1 101 ? 13.895 6.606 -13.420 1.00 57.34 101 LEU A C 1
ATOM 744 O O . LEU A 1 101 ? 14.932 7.184 -13.741 1.00 57.34 101 LEU A O 1
ATOM 748 N N . ASN A 1 102 ? 12.951 6.281 -14.301 1.00 66.31 102 ASN A N 1
ATOM 749 C CA . ASN A 1 102 ? 13.058 6.589 -15.717 1.00 66.31 102 ASN A CA 1
ATOM 750 C C . ASN A 1 102 ? 12.993 8.102 -15.984 1.00 66.31 102 ASN A C 1
ATOM 752 O O . ASN A 1 102 ? 13.766 8.607 -16.793 1.00 66.31 102 ASN A O 1
ATOM 756 N N . GLU A 1 103 ? 12.107 8.824 -15.294 1.00 63.56 103 GLU A N 1
ATOM 757 C CA . GLU A 1 103 ? 11.978 10.282 -15.407 1.00 63.56 103 GLU A CA 1
ATOM 758 C C . GLU A 1 103 ? 13.218 11.024 -14.892 1.00 63.56 103 GLU A C 1
ATOM 760 O O . GLU A 1 103 ? 13.715 11.923 -15.568 1.00 63.56 103 GLU A O 1
ATOM 765 N N . ILE A 1 104 ? 13.740 10.635 -13.723 1.00 58.31 104 ILE A N 1
ATOM 766 C CA . ILE A 1 104 ? 14.849 11.339 -13.060 1.00 58.31 104 ILE A CA 1
ATOM 767 C C . ILE A 1 104 ? 16.193 11.037 -13.728 1.00 58.31 104 ILE A C 1
ATOM 769 O O . ILE A 1 104 ? 17.000 11.942 -13.930 1.00 58.31 104 ILE A O 1
ATOM 773 N N . LEU A 1 105 ? 16.462 9.765 -14.033 1.00 61.75 105 LEU A N 1
ATOM 774 C CA . LEU A 1 105 ? 17.789 9.325 -14.477 1.00 61.75 105 LEU A CA 1
ATOM 775 C C . LEU A 1 105 ? 17.938 9.300 -16.002 1.00 61.75 105 LEU A C 1
ATOM 777 O O . LEU A 1 105 ? 19.058 9.175 -16.489 1.00 61.75 105 LEU A O 1
ATOM 781 N N . GLN A 1 106 ? 16.826 9.367 -16.742 1.00 84.44 106 GLN A N 1
ATOM 782 C CA . GLN A 1 106 ? 16.761 9.181 -18.198 1.00 84.44 106 GLN A CA 1
ATOM 783 C C . GLN A 1 106 ? 17.650 8.032 -18.729 1.00 84.44 106 GLN A C 1
ATOM 785 O O . GLN A 1 106 ? 18.458 8.233 -19.640 1.00 84.44 106 GLN A O 1
ATOM 790 N N . PRO A 1 107 ? 17.551 6.815 -18.160 1.00 85.94 107 PRO A N 1
ATOM 791 C CA . PRO A 1 107 ? 18.437 5.718 -18.515 1.00 85.94 107 PRO A CA 1
ATOM 792 C C . PRO A 1 107 ? 18.005 5.040 -19.824 1.00 85.94 107 PRO A C 1
ATOM 794 O O . PRO A 1 107 ? 16.866 5.155 -20.273 1.00 85.94 107 PRO A O 1
ATOM 797 N N . ILE A 1 108 ? 18.893 4.219 -20.395 1.00 92.56 108 ILE A N 1
ATOM 798 C CA . ILE A 1 108 ? 18.562 3.360 -21.549 1.00 92.56 108 ILE A CA 1
ATOM 799 C C . ILE A 1 108 ? 17.477 2.310 -21.230 1.00 92.56 108 ILE A C 1
ATOM 801 O O . ILE A 1 108 ? 16.837 1.779 -22.139 1.00 92.56 108 ILE A O 1
ATOM 805 N N . GLY A 1 109 ? 17.251 2.008 -19.949 1.00 90.31 109 GLY A N 1
ATOM 806 C CA . GLY A 1 109 ? 16.169 1.156 -19.466 1.00 90.31 109 GLY A CA 1
ATOM 807 C C . GLY A 1 109 ? 16.138 1.058 -17.942 1.00 90.31 109 GLY A C 1
ATOM 808 O O . GLY A 1 109 ? 17.127 1.349 -17.274 1.00 90.31 109 GLY A O 1
ATOM 809 N N . VAL A 1 110 ? 14.996 0.621 -17.405 1.00 83.56 110 VAL A N 1
ATOM 810 C CA . VAL A 1 110 ? 14.774 0.415 -15.965 1.00 83.56 110 VAL A CA 1
ATOM 811 C C . VAL A 1 110 ? 14.147 -0.957 -15.737 1.00 83.56 110 VAL A C 1
ATOM 813 O O . VAL A 1 110 ? 13.159 -1.300 -16.386 1.00 83.56 110 VAL A O 1
ATOM 816 N N . GLY A 1 11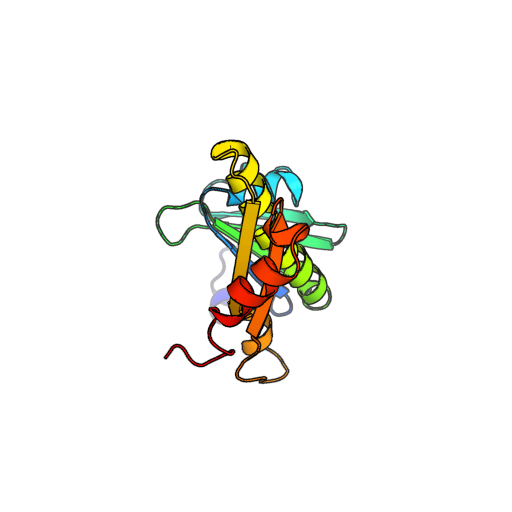1 ? 14.695 -1.725 -14.797 1.00 89.62 111 GLY A N 1
ATOM 817 C CA . GLY A 1 111 ? 14.096 -2.954 -14.280 1.00 89.62 111 GLY A CA 1
ATOM 818 C C . GLY A 1 111 ? 13.887 -2.837 -12.773 1.00 89.62 111 GLY A C 1
ATOM 819 O O . GLY A 1 111 ? 14.845 -2.624 -12.035 1.00 89.62 111 GLY A O 1
ATOM 820 N N . VAL A 1 112 ? 12.645 -2.969 -12.310 1.00 83.12 112 VAL A N 1
ATOM 821 C CA . VAL A 1 112 ? 12.287 -2.971 -10.883 1.00 83.12 112 VAL A CA 1
ATOM 822 C C . VAL A 1 112 ? 11.623 -4.295 -10.556 1.00 83.12 112 VAL A C 1
ATOM 824 O O . VAL A 1 112 ? 10.698 -4.706 -11.256 1.00 83.12 112 VAL A O 1
ATOM 827 N N . VAL A 1 113 ? 12.069 -4.945 -9.483 1.00 86.12 113 VAL A N 1
ATOM 828 C CA . VAL A 1 113 ? 11.416 -6.124 -8.907 1.00 86.12 113 VAL A CA 1
ATOM 829 C C . VAL A 1 113 ? 11.269 -5.912 -7.411 1.00 86.12 113 VAL A C 1
ATOM 831 O O . VAL A 1 113 ? 12.225 -5.530 -6.742 1.00 86.12 113 VAL A O 1
ATOM 834 N N . ILE A 1 114 ? 10.062 -6.141 -6.904 1.00 77.88 114 ILE A N 1
ATOM 835 C CA . ILE A 1 114 ? 9.735 -6.050 -5.484 1.00 77.88 114 ILE A CA 1
ATOM 836 C C . ILE A 1 114 ? 9.212 -7.407 -5.047 1.00 77.88 114 ILE A C 1
ATOM 838 O O . ILE A 1 114 ? 8.305 -7.956 -5.670 1.00 77.88 114 ILE A O 1
ATOM 842 N N . G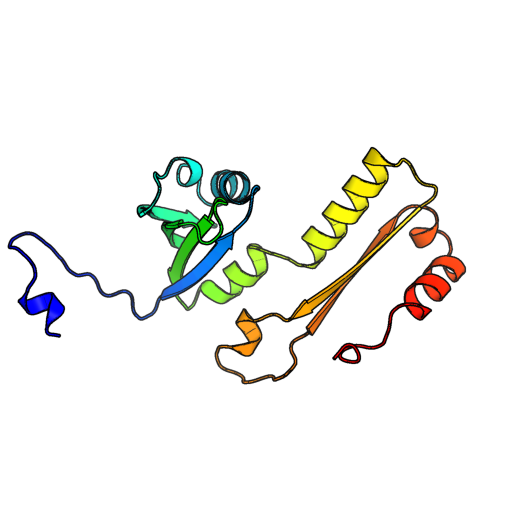LU A 1 115 ? 9.774 -7.927 -3.965 1.00 80.31 115 GLU A N 1
ATOM 843 C CA . GLU A 1 115 ? 9.232 -9.056 -3.222 1.00 80.31 115 GLU A CA 1
ATOM 844 C C . GLU A 1 115 ? 8.779 -8.542 -1.859 1.00 80.31 115 GLU A C 1
ATOM 846 O O . GLU A 1 115 ? 9.535 -7.848 -1.176 1.00 80.31 115 GLU A O 1
ATOM 851 N N . ALA A 1 116 ? 7.544 -8.850 -1.470 1.00 71.12 116 ALA A N 1
ATOM 852 C CA . ALA A 1 116 ? 7.025 -8.463 -0.168 1.00 71.12 116 ALA A CA 1
ATOM 853 C C . ALA A 1 116 ? 6.194 -9.582 0.461 1.00 71.12 116 ALA A C 1
ATOM 855 O O . ALA A 1 116 ? 5.515 -10.355 -0.220 1.00 71.12 116 ALA A O 1
ATOM 856 N N . LEU A 1 117 ? 6.257 -9.646 1.791 1.00 70.31 117 LEU A N 1
ATOM 857 C CA . LEU A 1 117 ? 5.416 -10.505 2.611 1.00 70.31 117 LEU A CA 1
ATOM 858 C C . LEU A 1 117 ? 4.114 -9.769 2.938 1.00 70.31 117 LEU A C 1
ATOM 860 O O . LEU A 1 117 ? 4.130 -8.699 3.549 1.00 70.31 117 LEU A O 1
ATOM 864 N N . HIS A 1 118 ? 2.973 -10.361 2.591 1.00 70.00 118 HIS A N 1
ATOM 865 C CA . HIS A 1 118 ? 1.672 -9.772 2.901 1.00 70.00 118 HIS A CA 1
ATOM 866 C C . HIS A 1 118 ? 1.203 -10.196 4.292 1.00 70.00 118 HIS A C 1
ATOM 868 O O . HIS A 1 118 ? 0.517 -11.208 4.451 1.00 70.00 118 HIS A O 1
ATOM 874 N N . LEU A 1 119 ? 1.541 -9.400 5.312 1.00 55.72 119 LEU A N 1
ATOM 875 C CA . LEU A 1 119 ? 1.159 -9.674 6.704 1.00 55.72 119 LEU A CA 1
ATOM 876 C C . LEU A 1 119 ? -0.364 -9.761 6.901 1.00 55.72 119 LEU A C 1
ATOM 878 O O . LEU A 1 119 ? -0.831 -10.584 7.683 1.00 55.72 119 LEU A O 1
ATOM 882 N N . CYS A 1 120 ? -1.150 -9.016 6.117 1.00 53.75 120 CYS A N 1
ATOM 883 C CA . CYS A 1 120 ? -2.612 -9.128 6.100 1.00 53.75 120 CYS A CA 1
ATOM 884 C C . CYS A 1 120 ? -3.117 -10.526 5.684 1.00 53.75 120 CYS A C 1
ATOM 886 O O . CYS A 1 120 ? -4.134 -10.972 6.203 1.00 53.75 120 CYS A O 1
ATOM 888 N N . MET A 1 121 ? -2.387 -11.252 4.825 1.00 48.34 121 MET A N 1
ATOM 889 C CA . MET A 1 121 ? -2.691 -12.646 4.453 1.00 48.34 121 MET A CA 1
ATOM 890 C C . MET A 1 121 ? -2.072 -13.674 5.414 1.00 48.34 121 MET A C 1
ATOM 892 O O . MET A 1 121 ? -2.488 -14.831 5.437 1.00 48.34 121 MET A O 1
ATOM 896 N N . CYS A 1 122 ? -1.080 -13.266 6.212 1.00 43.66 122 CYS A N 1
ATOM 897 C CA . CYS A 1 122 ? -0.392 -14.137 7.167 1.00 43.66 122 CYS A CA 1
ATOM 898 C C . CYS A 1 122 ? -1.059 -14.152 8.553 1.00 43.66 122 CYS A C 1
ATOM 900 O O . CYS A 1 122 ? -0.902 -15.129 9.281 1.00 43.66 122 CYS A O 1
ATOM 902 N N . MET A 1 123 ? -1.794 -13.093 8.924 1.00 42.25 123 MET A N 1
ATOM 903 C CA . MET A 1 123 ? -2.270 -12.882 10.301 1.00 42.25 123 MET A CA 1
ATOM 904 C C . MET A 1 123 ? -3.784 -13.073 10.528 1.00 42.25 123 MET A C 1
ATOM 906 O O . MET A 1 123 ? -4.217 -12.996 11.675 1.00 42.25 123 MET A O 1
ATOM 910 N N . ARG A 1 124 ? -4.601 -13.395 9.508 1.00 43.81 124 ARG A N 1
ATOM 911 C CA . ARG A 1 124 ? -6.013 -13.810 9.693 1.00 43.81 124 ARG A CA 1
ATOM 912 C C . ARG A 1 124 ? -6.435 -14.951 8.753 1.00 43.81 124 ARG A C 1
ATOM 914 O O . ARG A 1 124 ? -6.115 -14.966 7.569 1.00 43.81 124 ARG A O 1
ATOM 921 N N . GLY A 1 125 ? -7.188 -15.905 9.304 1.00 45.34 125 GLY A N 1
ATOM 922 C CA . GLY A 1 125 ? -8.067 -16.829 8.573 1.00 45.34 125 GLY A CA 1
ATOM 923 C C . GLY A 1 125 ? -7.454 -18.115 8.007 1.00 45.34 125 GLY A C 1
ATOM 924 O O . GLY A 1 125 ? -8.039 -19.172 8.212 1.00 45.34 125 GLY A O 1
ATOM 925 N N . VAL A 1 126 ? -6.312 -18.067 7.303 1.00 39.72 126 VAL A N 1
ATOM 926 C CA . VAL A 1 126 ? -5.863 -19.233 6.490 1.00 39.72 126 VAL A CA 1
ATOM 927 C C . VAL A 1 126 ? -4.447 -19.734 6.796 1.00 39.72 126 VAL A C 1
ATOM 929 O O . VAL A 1 126 ? -4.022 -20.722 6.211 1.00 39.72 126 VAL A O 1
ATOM 932 N N . ALA A 1 127 ? -3.707 -19.105 7.716 1.00 42.00 127 ALA A N 1
ATOM 933 C CA . ALA A 1 127 ? -2.391 -19.581 8.170 1.00 42.00 127 ALA A CA 1
ATOM 934 C C . ALA A 1 127 ? -1.449 -20.042 7.028 1.00 42.00 127 ALA A C 1
ATOM 936 O O . ALA A 1 127 ? -0.682 -20.993 7.191 1.00 42.00 127 ALA A O 1
ATOM 937 N N . LYS A 1 128 ? -1.485 -19.381 5.857 1.00 43.00 128 LYS A N 1
ATOM 938 C CA . LYS A 1 128 ? -0.482 -19.599 4.810 1.00 43.00 128 LYS A CA 1
ATOM 939 C C . LYS A 1 128 ? 0.813 -18.941 5.266 1.00 43.00 128 LYS A C 1
ATOM 941 O O . LYS A 1 128 ? 1.096 -17.788 4.951 1.00 43.00 128 LYS A O 1
ATOM 946 N N . GLN A 1 129 ? 1.581 -19.691 6.046 1.00 46.12 129 GLN A N 1
ATOM 947 C CA . GLN A 1 129 ? 2.988 -19.419 6.298 1.00 46.12 129 GLN A CA 1
ATOM 948 C C . GLN A 1 129 ? 3.641 -19.259 4.911 1.00 46.12 129 GLN A C 1
ATOM 950 O O . GLN A 1 129 ? 3.572 -20.190 4.110 1.00 46.12 129 GLN A O 1
ATOM 955 N N . ASN A 1 130 ? 4.201 -18.079 4.612 1.00 57.47 130 ASN A N 1
ATOM 956 C CA . ASN A 1 130 ? 4.880 -17.720 3.349 1.00 57.47 130 ASN A CA 1
ATOM 957 C C . ASN A 1 130 ? 4.007 -17.137 2.210 1.00 57.47 130 ASN A C 1
ATOM 959 O O . ASN A 1 130 ? 4.215 -17.471 1.044 1.00 57.47 130 ASN A O 1
ATOM 963 N N . SER A 1 131 ? 3.062 -16.231 2.496 1.00 61.31 131 SER A N 1
ATOM 964 C CA . SER A 1 131 ? 2.368 -15.464 1.440 1.00 61.31 131 SER A CA 1
ATOM 965 C C . SER A 1 131 ? 3.235 -14.317 0.894 1.00 61.31 131 SER A C 1
ATOM 967 O O . SER A 1 131 ? 3.046 -13.150 1.253 1.00 61.31 131 SER A O 1
ATOM 969 N N . TYR A 1 132 ? 4.188 -14.661 0.028 1.00 69.81 132 TYR A N 1
ATOM 970 C CA . TYR A 1 132 ? 5.009 -13.709 -0.720 1.00 69.81 132 TYR A CA 1
ATOM 971 C C . TYR A 1 132 ? 4.360 -13.365 -2.059 1.00 69.81 132 TYR A C 1
ATOM 973 O O . TYR A 1 132 ? 3.856 -14.247 -2.755 1.00 69.81 132 TYR A O 1
ATOM 981 N N . THR A 1 133 ? 4.428 -12.094 -2.443 1.00 73.81 133 THR A N 1
ATOM 982 C CA . THR A 1 133 ? 4.113 -11.660 -3.805 1.00 73.81 133 THR A CA 1
ATOM 983 C C . THR A 1 133 ? 5.351 -11.020 -4.403 1.00 73.81 133 THR A C 1
ATOM 985 O O . THR A 1 133 ? 6.011 -10.191 -3.772 1.00 73.81 133 THR A O 1
ATOM 988 N N . THR A 1 134 ? 5.657 -11.391 -5.643 1.00 81.06 134 THR A N 1
ATOM 989 C CA . THR A 1 134 ? 6.701 -10.754 -6.443 1.00 81.06 134 THR A CA 1
ATOM 990 C C . THR A 1 134 ? 6.041 -9.960 -7.560 1.00 81.06 134 THR A C 1
ATOM 992 O O . THR A 1 134 ? 5.217 -10.484 -8.307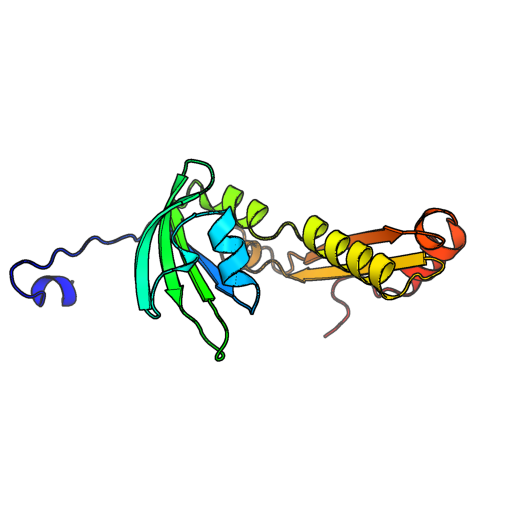 1.00 81.06 134 THR A O 1
ATOM 995 N N . THR A 1 135 ? 6.425 -8.701 -7.707 1.00 83.19 135 THR A N 1
ATOM 996 C CA . THR A 1 135 ? 5.950 -7.807 -8.764 1.00 83.19 135 THR A CA 1
ATOM 997 C C . THR A 1 135 ? 7.140 -7.239 -9.513 1.00 83.19 135 THR A C 1
ATOM 999 O O . THR A 1 135 ? 8.207 -7.031 -8.938 1.00 83.19 135 THR A O 1
ATOM 1002 N N . SER A 1 136 ? 6.978 -6.991 -10.812 1.00 89.75 136 SER A N 1
ATOM 1003 C CA . SER A 1 136 ? 8.048 -6.431 -11.636 1.00 89.75 136 SER A CA 1
ATOM 1004 C C . SER A 1 136 ? 7.540 -5.371 -12.610 1.00 89.75 136 SER A C 1
ATOM 1006 O O . SER A 1 136 ? 6.397 -5.423 -13.066 1.00 89.75 136 SER A O 1
ATOM 1008 N N . ALA A 1 137 ? 8.396 -4.400 -12.922 1.00 88.31 137 ALA A N 1
ATOM 1009 C CA . ALA A 1 137 ? 8.172 -3.378 -13.935 1.00 88.31 137 ALA A CA 1
ATOM 1010 C C . ALA A 1 137 ? 9.436 -3.220 -14.789 1.00 88.31 137 ALA A C 1
ATOM 1012 O O . ALA A 1 137 ? 10.538 -3.093 -14.261 1.00 88.31 137 ALA A O 1
ATOM 1013 N N . MET A 1 138 ? 9.262 -3.245 -16.113 1.00 94.44 138 MET A N 1
ATOM 1014 C CA . MET A 1 138 ? 10.348 -3.178 -17.094 1.00 94.44 138 MET A CA 1
ATOM 1015 C C . MET A 1 138 ? 10.084 -2.033 -18.072 1.00 94.44 138 MET A C 1
ATOM 1017 O O . MET A 1 138 ? 9.016 -1.982 -18.691 1.00 94.44 138 MET A O 1
ATOM 1021 N N . LEU A 1 139 ? 11.062 -1.147 -18.245 1.00 89.19 139 LEU A N 1
ATOM 1022 C CA . LEU A 1 139 ? 11.045 0.006 -19.148 1.00 89.19 139 LEU A CA 1
ATOM 1023 C C . LEU A 1 139 ? 12.314 0.027 -20.017 1.00 89.19 139 LEU A C 1
ATOM 1025 O O . LEU A 1 139 ? 13.329 -0.582 -19.672 1.00 89.19 139 LEU A O 1
ATOM 1029 N N . GLY A 1 140 ? 12.258 0.735 -21.149 1.00 93.75 140 GLY A N 1
ATOM 1030 C CA . GLY A 1 140 ? 13.383 0.870 -22.086 1.00 93.75 140 GLY A CA 1
ATOM 1031 C C . GLY A 1 140 ? 13.961 -0.480 -22.523 1.00 93.75 140 GLY A C 1
ATOM 1032 O O . GLY A 1 140 ? 13.203 -1.397 -22.850 1.00 93.75 140 GLY A O 1
ATOM 1033 N N . SER A 1 141 ? 15.289 -0.614 -22.497 1.00 91.00 141 SER A N 1
ATOM 1034 C CA . SER A 1 141 ? 16.021 -1.821 -22.912 1.00 91.00 141 SER A CA 1
ATOM 1035 C C . SER A 1 141 ? 15.584 -3.103 -22.191 1.00 91.00 141 SER A C 1
ATOM 1037 O O . SER A 1 141 ? 15.501 -4.152 -22.823 1.00 91.00 141 SER A O 1
ATOM 1039 N N . PHE A 1 142 ? 15.198 -3.036 -20.910 1.00 89.50 142 PHE A N 1
ATOM 1040 C CA . PHE A 1 142 ? 14.675 -4.196 -20.168 1.00 89.50 142 PHE A CA 1
ATOM 1041 C C . PHE A 1 142 ? 13.294 -4.652 -20.669 1.00 89.50 142 PHE A C 1
ATOM 1043 O O . PHE A 1 142 ? 12.904 -5.813 -20.515 1.00 89.50 142 PHE A O 1
ATOM 1050 N N . LYS A 1 143 ? 12.524 -3.753 -21.292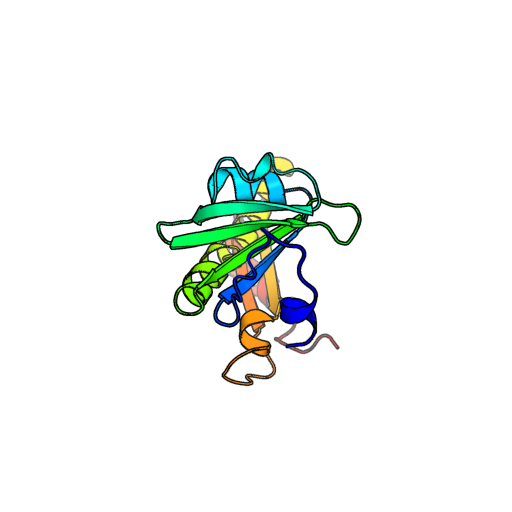 1.00 89.88 143 LYS A N 1
ATOM 1051 C CA . LYS A 1 143 ? 11.252 -4.097 -21.938 1.00 89.88 143 LYS A CA 1
ATOM 1052 C C . LYS A 1 143 ? 11.471 -4.600 -23.365 1.00 89.88 143 LYS A C 1
ATOM 1054 O O . LYS A 1 143 ? 10.858 -5.598 -23.748 1.00 89.88 143 LYS A O 1
ATOM 1059 N N . SER A 1 144 ? 12.325 -3.929 -24.137 1.00 92.00 144 SER A N 1
ATOM 1060 C CA . SER A 1 144 ? 12.502 -4.186 -25.570 1.00 92.00 144 SER A CA 1
ATOM 1061 C C . SER A 1 144 ? 13.465 -5.332 -25.907 1.00 92.00 144 SER A C 1
ATOM 1063 O O . SER A 1 144 ? 13.213 -6.016 -26.895 1.00 92.00 144 SER A O 1
ATOM 1065 N N . ASP A 1 145 ? 14.500 -5.612 -25.102 1.00 92.62 145 ASP A N 1
ATOM 1066 C CA . ASP A 1 145 ? 15.399 -6.763 -25.301 1.00 92.62 145 ASP A CA 1
ATOM 1067 C C . ASP A 1 145 ? 15.060 -7.909 -24.331 1.00 92.62 145 ASP A C 1
ATOM 1069 O O . ASP A 1 145 ? 15.218 -7.824 -23.109 1.00 92.62 145 ASP A O 1
ATOM 1073 N N . ALA A 1 146 ? 14.592 -9.027 -24.891 1.00 88.38 146 ALA A N 1
ATOM 1074 C CA . ALA A 1 146 ? 14.251 -10.222 -24.128 1.00 88.38 146 ALA A CA 1
ATOM 1075 C C . ALA A 1 146 ? 15.466 -10.888 -23.459 1.00 88.38 146 ALA A C 1
ATOM 1077 O O . ALA A 1 146 ? 15.300 -11.514 -22.410 1.00 88.38 146 ALA A O 1
ATOM 1078 N N . ARG A 1 147 ? 16.674 -10.751 -24.022 1.00 90.19 147 ARG A N 1
ATOM 1079 C CA . ARG A 1 147 ? 17.908 -11.317 -23.453 1.00 90.19 147 ARG A CA 1
ATOM 1080 C C . ARG A 1 147 ? 18.303 -10.556 -22.198 1.00 90.19 147 ARG A C 1
ATOM 1082 O O . ARG A 1 147 ? 18.445 -11.177 -21.153 1.00 90.19 147 ARG A O 1
ATOM 1089 N N . THR A 1 148 ? 18.344 -9.224 -22.274 1.00 86.00 148 THR A N 1
ATOM 1090 C CA . THR A 1 148 ? 18.616 -8.345 -21.124 1.00 86.00 148 THR A CA 1
ATOM 1091 C C . THR A 1 148 ? 17.611 -8.567 -19.999 1.00 86.00 148 THR A C 1
ATOM 1093 O O . THR A 1 148 ? 17.993 -8.659 -18.836 1.00 86.00 148 THR A O 1
ATOM 1096 N N . ARG A 1 149 ? 16.321 -8.721 -20.330 1.00 91.88 149 ARG A N 1
ATOM 1097 C CA . ARG A 1 149 ? 15.296 -9.052 -19.331 1.00 91.88 149 ARG A CA 1
ATOM 1098 C C . ARG A 1 149 ? 15.541 -10.405 -18.672 1.00 91.88 149 ARG A C 1
ATOM 1100 O O . ARG A 1 149 ? 15.384 -10.522 -17.463 1.00 91.88 149 ARG A O 1
ATOM 1107 N N . SER A 1 150 ? 15.889 -11.419 -19.458 1.00 86.12 150 SER A N 1
ATOM 1108 C CA . SER A 1 150 ? 16.105 -12.776 -18.945 1.00 86.12 150 SER A CA 1
ATOM 1109 C C . SER A 1 150 ? 17.350 -12.847 -18.064 1.00 86.12 150 SER A C 1
ATOM 1111 O O . SER A 1 150 ? 17.292 -13.428 -16.985 1.00 86.12 150 SER A O 1
ATOM 1113 N N . GLU A 1 151 ? 18.441 -12.199 -18.477 1.00 87.75 151 GLU A N 1
ATOM 1114 C CA . GLU A 1 151 ? 19.662 -12.062 -17.681 1.00 87.75 151 GLU A CA 1
ATOM 1115 C C . GLU A 1 151 ? 19.364 -11.354 -16.357 1.00 87.75 151 GLU A C 1
ATOM 1117 O O . GLU A 1 151 ? 19.638 -11.900 -15.292 1.00 87.75 151 GLU A O 1
ATOM 1122 N N . PHE A 1 152 ? 18.685 -10.206 -16.405 1.00 87.31 152 PHE A N 1
ATOM 1123 C CA . PHE A 1 152 ? 18.282 -9.462 -15.214 1.00 87.31 152 PHE A CA 1
ATOM 1124 C C . PHE A 1 152 ? 17.446 -10.297 -14.240 1.00 87.31 152 PHE A C 1
ATOM 1126 O O . PHE A 1 152 ? 17.763 -10.348 -13.055 1.00 87.31 152 PHE A O 1
ATOM 1133 N N . LEU A 1 153 ? 16.406 -10.981 -14.727 1.00 85.62 153 LEU A N 1
ATOM 1134 C CA . LEU A 1 153 ? 15.552 -11.816 -13.880 1.00 85.62 153 LEU A CA 1
ATOM 1135 C C . LEU A 1 153 ? 16.302 -13.029 -13.312 1.00 85.62 153 LEU A C 1
ATOM 1137 O O . LEU A 1 153 ? 15.990 -13.459 -12.207 1.00 85.62 153 LEU A O 1
ATOM 1141 N N . SER A 1 154 ? 17.301 -13.559 -14.025 1.00 83.88 154 SER A N 1
ATOM 1142 C CA . SER A 1 154 ? 18.112 -14.691 -13.554 1.00 83.88 154 SER A CA 1
ATOM 1143 C C . SER A 1 154 ? 19.047 -14.336 -12.393 1.00 83.88 154 SER A C 1
ATOM 1145 O O . SER A 1 154 ? 19.419 -15.210 -11.613 1.00 83.88 154 SER A O 1
ATOM 1147 N N . LEU A 1 155 ? 19.396 -13.053 -12.251 1.00 84.44 155 LEU A N 1
ATOM 1148 C CA . LEU A 1 155 ? 20.210 -12.542 -11.145 1.00 84.44 155 LEU A CA 1
ATOM 1149 C C . LEU A 1 155 ? 19.400 -12.356 -9.852 1.00 84.44 155 LEU A C 1
ATOM 1151 O O . LEU A 1 155 ? 19.976 -12.091 -8.795 1.00 84.44 155 LEU A O 1
ATOM 1155 N N . ILE A 1 156 ? 18.071 -12.480 -9.921 1.00 82.06 156 ILE A N 1
ATOM 1156 C CA . ILE A 1 156 ? 17.183 -12.335 -8.770 1.00 82.06 156 ILE A CA 1
ATOM 1157 C C . ILE A 1 156 ? 17.071 -13.702 -8.077 1.00 82.06 156 ILE A C 1
ATOM 1159 O O . ILE A 1 156 ? 16.655 -14.671 -8.715 1.00 82.06 156 ILE A O 1
ATOM 1163 N N . PRO A 1 157 ? 17.443 -13.814 -6.787 1.00 71.38 157 PRO A N 1
ATOM 1164 C CA . PRO A 1 157 ? 17.393 -15.086 -6.075 1.00 71.38 157 PRO A CA 1
ATOM 1165 C C . PRO A 1 157 ? 15.966 -15.662 -6.026 1.00 71.38 157 PRO A C 1
ATOM 1167 O O . PRO A 1 157 ? 15.005 -14.892 -5.957 1.00 71.38 157 PRO A O 1
ATOM 1170 N N . PRO A 1 158 ? 15.804 -16.998 -6.004 1.00 60.09 158 PRO A N 1
ATOM 1171 C CA . PRO A 1 158 ? 14.494 -17.627 -5.876 1.00 60.09 158 PRO A CA 1
ATOM 1172 C C . PRO A 1 158 ? 13.833 -17.317 -4.521 1.00 60.09 158 PRO A C 1
ATOM 1174 O O . PRO A 1 158 ? 14.509 -17.159 -3.500 1.00 60.09 158 PRO A O 1
ATOM 1177 N N . GLN A 1 159 ? 12.499 -17.258 -4.532 1.00 59.94 159 GLN A N 1
ATOM 1178 C CA . GLN A 1 159 ? 11.647 -16.846 -3.408 1.00 59.94 159 GLN A CA 1
ATOM 1179 C C . GLN A 1 159 ? 12.029 -17.539 -2.087 1.00 59.94 159 GLN A C 1
ATOM 1181 O O . GLN A 1 159 ? 12.214 -18.756 -2.041 1.00 59.94 159 GLN A O 1
ATOM 1186 N N . GLY A 1 160 ? 12.131 -16.767 -0.999 1.00 53.00 160 GLY A N 1
ATOM 1187 C CA . GLY A 1 160 ? 12.338 -17.296 0.358 1.00 53.00 160 GLY A CA 1
ATOM 1188 C C . GLY A 1 160 ? 13.769 -17.734 0.714 1.00 53.00 160 GLY A C 1
ATOM 1189 O O . GLY A 1 160 ? 13.971 -18.329 1.772 1.00 53.00 160 GLY A O 1
ATOM 1190 N N . THR A 1 161 ? 14.772 -17.450 -0.127 1.00 52.59 161 THR A N 1
ATOM 1191 C CA . THR A 1 161 ? 16.178 -17.834 0.134 1.00 52.59 161 THR A CA 1
ATOM 1192 C C . THR A 1 161 ? 16.994 -16.822 0.944 1.00 52.59 161 THR A C 1
ATOM 1194 O O . THR A 1 161 ? 18.072 -17.171 1.424 1.00 52.59 161 THR A O 1
ATOM 1197 N N . ARG A 1 162 ? 16.503 -15.593 1.159 1.00 50.41 162 ARG A N 1
ATOM 1198 C CA . ARG A 1 162 ? 17.148 -14.629 2.067 1.00 50.41 162 ARG A CA 1
ATOM 1199 C C . ARG A 1 162 ? 16.615 -14.822 3.489 1.00 50.41 162 ARG A C 1
ATOM 1201 O O . ARG A 1 162 ? 15.564 -14.286 3.832 1.00 50.41 162 ARG A O 1
ATOM 1208 N N . ARG A 1 163 ? 17.329 -15.638 4.269 1.00 40.09 163 ARG A N 1
ATOM 1209 C CA . ARG A 1 163 ? 17.290 -15.620 5.738 1.00 40.09 163 ARG A CA 1
ATOM 1210 C C . ARG A 1 163 ? 18.219 -14.541 6.273 1.00 40.09 163 ARG A C 1
ATOM 1212 O O . ARG A 1 163 ? 19.285 -14.349 5.648 1.00 40.09 163 ARG A O 1
#

Foldseek 3Di:
DVVVVPDDPPDDDDDPPQWDKDKDWDQCRLVLCCVQWNPLSVADEQDKDWTDGPNFIWIKHWYDDPPTTMIMITGRNVCVVVVLCVSDVVQVVQAVVQVVCCVPVVDQKDKGKDKDDDVVVCPDDDNPPQPIDIYMDITHCCVVPPVNVVVVVVPDDDPPPPD

Radius of gyration: 20.56 Å; chains: 1; bounding box: 43×37×60 Å

pLDDT: mean 75.72, std 14.1, range [39.72, 94.44]